Protein AF-A0A1P8JV61-F1 (afdb_monomer)

Solvent-accessible surface area (backbone atoms only — not comparable to full-atom values): 7524 Å² total; per-residue (Å²): 132,84,76,81,74,62,69,50,73,47,79,42,74,97,62,41,26,42,34,28,31,58,76,61,96,57,94,55,67,60,15,39,36,33,40,51,70,59,85,43,36,27,31,58,71,45,79,42,63,77,44,61,61,58,41,32,49,75,58,31,53,52,73,44,48,76,71,52,27,78,42,38,32,38,74,38,44,69,72,57,50,50,48,38,58,77,66,23,82,37,33,40,60,44,83,74,46,82,44,69,58,99,84,41,76,28,34,34,29,41,42,34,44,55,92,56,82,69,84,85,79,59,83,79,81,64,82,80,126

Structure (mmCIF, N/CA/C/O backbone):
data_AF-A0A1P8JV61-F1
#
_entry.id   AF-A0A1P8JV61-F1
#
loop_
_atom_site.group_PDB
_atom_site.id
_atom_site.type_symbol
_atom_site.label_atom_id
_atom_site.label_alt_id
_atom_site.label_comp_id
_atom_site.label_a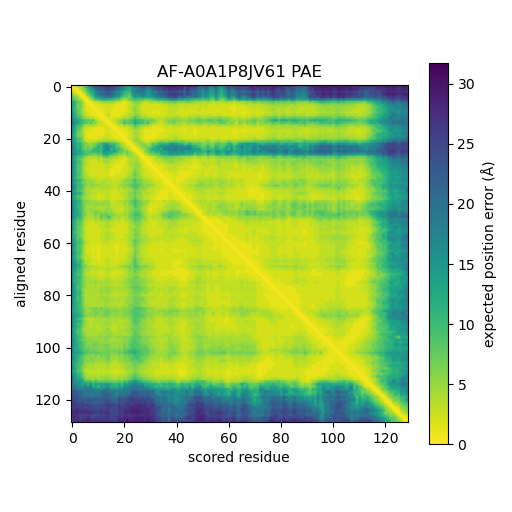sym_id
_atom_site.label_entity_id
_atom_site.label_seq_id
_atom_site.pdbx_PDB_ins_code
_atom_site.Cartn_x
_atom_site.Cartn_y
_atom_site.Cartn_z
_atom_site.occupancy
_atom_site.B_iso_or_equiv
_atom_site.auth_seq_id
_atom_site.auth_comp_id
_atom_site.auth_asym_id
_atom_site.auth_atom_id
_atom_site.pdbx_PDB_model_num
ATOM 1 N N . MET A 1 1 ? 11.967 11.407 21.414 1.00 37.44 1 MET A N 1
ATOM 2 C CA . MET A 1 1 ? 11.181 10.315 20.800 1.00 37.44 1 MET A CA 1
ATOM 3 C C . MET A 1 1 ? 9.850 10.900 20.358 1.00 37.44 1 MET A C 1
ATOM 5 O O . MET A 1 1 ? 9.115 11.383 21.211 1.00 37.44 1 MET A O 1
ATOM 9 N N . ALA A 1 2 ? 9.582 10.972 19.053 1.00 36.81 2 ALA A N 1
ATOM 10 C CA . ALA A 1 2 ? 8.277 11.411 18.559 1.00 36.81 2 ALA A CA 1
ATOM 11 C C . ALA A 1 2 ? 7.222 10.365 18.955 1.00 36.81 2 ALA A C 1
ATOM 13 O O . ALA A 1 2 ? 7.468 9.169 18.810 1.00 36.81 2 ALA A O 1
ATOM 14 N N . LYS A 1 3 ? 6.079 10.800 19.500 1.00 45.16 3 LYS A N 1
ATOM 15 C CA . LYS A 1 3 ? 4.924 9.918 19.715 1.00 45.16 3 LYS A CA 1
ATOM 16 C C . LYS A 1 3 ? 4.513 9.342 18.357 1.00 45.16 3 LYS A C 1
ATOM 18 O O . LYS A 1 3 ? 4.291 10.127 17.437 1.00 45.16 3 LYS A O 1
ATOM 23 N N . MET A 1 4 ? 4.416 8.013 18.250 1.00 48.09 4 MET A N 1
ATOM 24 C CA . MET A 1 4 ? 3.751 7.341 17.127 1.00 48.09 4 MET A CA 1
ATOM 25 C C . MET A 1 4 ? 2.420 8.049 16.867 1.00 48.09 4 MET A C 1
ATOM 27 O O . MET A 1 4 ? 1.617 8.223 17.784 1.00 48.09 4 MET A O 1
ATOM 31 N N . SER A 1 5 ? 2.233 8.550 15.649 1.00 57.00 5 SER A N 1
ATOM 32 C CA . SER A 1 5 ? 0.986 9.193 15.257 1.00 57.00 5 SER A CA 1
ATOM 33 C C . SER A 1 5 ? -0.106 8.130 15.197 1.00 57.00 5 SER A C 1
ATOM 35 O O . SER A 1 5 ? -0.003 7.220 14.379 1.00 57.00 5 SER A O 1
ATOM 37 N N . ASP A 1 6 ? -1.141 8.241 16.033 1.00 74.50 6 ASP A N 1
ATOM 38 C CA . ASP A 1 6 ? -2.309 7.358 15.951 1.00 74.50 6 ASP A CA 1
ATOM 39 C C . ASP A 1 6 ? -2.986 7.562 14.583 1.00 74.50 6 ASP A C 1
ATOM 41 O O . ASP A 1 6 ? -3.662 8.573 14.360 1.00 74.50 6 ASP A O 1
ATOM 45 N N . ILE A 1 7 ? -2.774 6.633 13.650 1.00 85.44 7 ILE A N 1
ATOM 46 C CA . ILE A 1 7 ? -3.529 6.573 12.399 1.00 85.44 7 ILE A CA 1
ATOM 47 C C . ILE A 1 7 ? -4.816 5.795 12.622 1.00 85.44 7 ILE A C 1
ATOM 49 O O . ILE A 1 7 ? -4.833 4.738 13.248 1.00 85.44 7 ILE A O 1
ATOM 53 N N . THR A 1 8 ? -5.901 6.306 12.049 1.00 88.75 8 THR A N 1
ATOM 54 C CA . THR A 1 8 ? -7.150 5.560 11.881 1.00 88.75 8 THR A CA 1
ATOM 55 C C . THR A 1 8 ? -7.548 5.563 10.413 1.00 88.75 8 THR A C 1
ATOM 57 O O . THR A 1 8 ? -7.090 6.403 9.635 1.00 88.75 8 THR A O 1
ATOM 60 N N . TYR A 1 9 ? -8.390 4.618 10.008 1.00 91.88 9 TYR A N 1
ATOM 61 C CA . TYR A 1 9 ? -8.872 4.541 8.635 1.00 91.88 9 TYR A CA 1
ATOM 62 C C . TYR A 1 9 ? -10.371 4.246 8.580 1.00 91.88 9 TYR A C 1
ATOM 64 O O . TYR A 1 9 ? -10.975 3.788 9.550 1.00 91.88 9 TYR A O 1
ATOM 72 N N . ARG A 1 10 ? -10.978 4.527 7.423 1.00 92.50 10 ARG A N 1
ATOM 73 C CA . ARG A 1 10 ? -12.363 4.169 7.104 1.00 92.50 10 ARG A CA 1
ATOM 74 C C . ARG A 1 10 ? -12.456 3.660 5.675 1.00 92.50 10 ARG A C 1
ATOM 76 O O . ARG A 1 10 ? -12.032 4.351 4.752 1.00 92.50 10 ARG A O 1
ATOM 83 N N . ILE A 1 11 ? -13.089 2.507 5.501 1.00 93.31 11 ILE A N 1
ATOM 84 C CA . ILE A 1 11 ? -13.384 1.936 4.187 1.00 93.31 11 ILE A CA 1
ATOM 85 C C . ILE A 1 11 ? -14.687 2.539 3.654 1.00 93.31 11 ILE A C 1
ATOM 87 O O . ILE A 1 11 ? -15.697 2.617 4.354 1.00 93.31 11 ILE A O 1
ATOM 91 N N . VAL A 1 12 ? -14.663 2.986 2.402 1.00 92.38 12 VAL A N 1
ATOM 92 C CA . VAL A 1 12 ? -15.826 3.473 1.659 1.00 92.38 12 VAL A CA 1
ATOM 93 C C . VAL A 1 12 ? -16.099 2.499 0.517 1.00 92.38 12 VAL A C 1
ATOM 95 O O . VAL A 1 12 ? -15.552 2.629 -0.577 1.00 92.38 12 VAL A O 1
ATOM 98 N N . HIS A 1 13 ? -16.976 1.526 0.776 1.00 85.62 13 HIS A N 1
ATOM 99 C CA . HIS A 1 13 ? -17.216 0.380 -0.112 1.00 85.62 13 HIS A CA 1
ATOM 100 C C . HIS A 1 13 ? -17.694 0.748 -1.520 1.00 85.62 13 HIS A C 1
ATOM 102 O O . HIS A 1 13 ? -17.311 0.100 -2.481 1.00 85.62 13 HIS A O 1
ATOM 108 N N . ARG A 1 14 ? -18.487 1.818 -1.690 1.00 81.25 14 ARG A N 1
ATOM 109 C CA . ARG A 1 14 ? -19.015 2.204 -3.017 1.00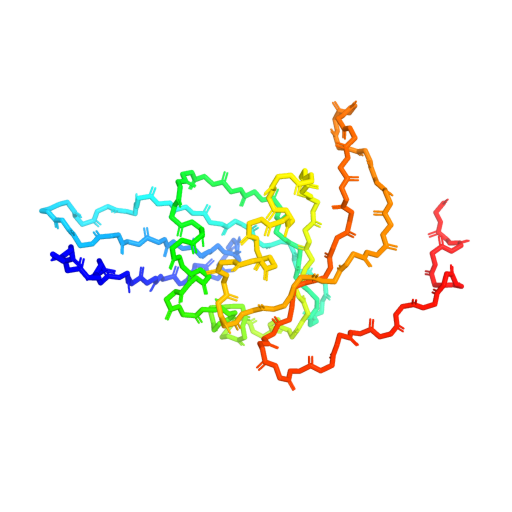 81.25 14 ARG A CA 1
ATOM 110 C C . ARG A 1 14 ? -17.915 2.494 -4.054 1.00 81.25 14 ARG A C 1
ATOM 112 O O . ARG A 1 14 ? -18.199 2.482 -5.246 1.00 81.25 14 ARG A O 1
ATOM 119 N N . ARG A 1 15 ? -16.700 2.821 -3.607 1.00 79.56 15 ARG A N 1
ATOM 120 C CA . ARG A 1 15 ? -15.548 3.133 -4.467 1.00 79.56 15 ARG A CA 1
ATOM 121 C C . ARG A 1 15 ? -14.309 2.315 -4.110 1.00 79.56 15 ARG A C 1
ATOM 123 O O . ARG A 1 15 ? -13.221 2.704 -4.519 1.00 79.56 15 ARG A O 1
ATOM 130 N N . ASP A 1 16 ? -14.465 1.287 -3.272 1.00 91.06 16 ASP A N 1
ATOM 131 C CA . ASP A 1 16 ? -13.349 0.510 -2.726 1.00 91.06 16 ASP A CA 1
ATOM 132 C C . ASP A 1 16 ? -12.180 1.412 -2.286 1.00 91.06 16 ASP A C 1
ATOM 134 O O . ASP A 1 16 ? -11.032 1.271 -2.699 1.00 91.06 16 ASP A O 1
ATOM 138 N N . THR A 1 17 ? -12.513 2.435 -1.493 1.00 94.00 17 THR A N 1
ATOM 139 C CA . THR A 1 17 ? -11.568 3.480 -1.086 1.00 94.00 17 THR A CA 1
ATOM 140 C C . THR A 1 17 ? -11.252 3.374 0.399 1.00 94.00 17 THR A C 1
ATOM 142 O O . THR A 1 17 ? -12.165 3.360 1.225 1.00 94.00 17 THR A O 1
ATOM 145 N N . VAL A 1 18 ? -9.970 3.397 0.756 1.00 93.06 18 VAL A N 1
ATOM 146 C CA . VAL A 1 18 ? -9.501 3.527 2.140 1.00 93.06 18 VAL A CA 1
ATOM 147 C C . VAL A 1 18 ? -9.183 4.994 2.409 1.00 93.06 18 VAL A C 1
ATOM 149 O O . VAL A 1 18 ? -8.277 5.564 1.808 1.00 93.06 18 VAL A O 1
ATOM 152 N N . LEU A 1 19 ? -9.934 5.625 3.308 1.00 92.50 19 LEU A N 1
ATOM 153 C CA . LEU A 1 19 ? -9.646 6.969 3.810 1.00 92.50 19 LEU A CA 1
ATOM 154 C C . LEU A 1 19 ? -8.756 6.870 5.046 1.00 92.50 19 LEU A C 1
ATOM 156 O O . LEU A 1 19 ? -9.084 6.121 5.963 1.00 92.50 19 LEU A O 1
ATOM 160 N N . VAL A 1 20 ? -7.682 7.652 5.095 1.00 91.69 20 VAL A N 1
ATOM 161 C CA . VAL A 1 20 ? -6.705 7.671 6.191 1.00 91.69 20 VAL A CA 1
ATOM 162 C C . VAL A 1 20 ? -6.826 8.978 6.961 1.00 91.69 20 VAL A C 1
ATOM 164 O O . VAL A 1 20 ? -6.897 10.053 6.364 1.00 91.69 20 VAL A O 1
ATOM 167 N N . PHE A 1 21 ? -6.843 8.885 8.286 1.00 89.19 21 PHE A N 1
ATOM 168 C CA . PHE A 1 21 ? -6.954 10.015 9.200 1.00 89.19 21 PHE A CA 1
ATOM 169 C C . PHE A 1 21 ? -5.758 10.007 10.150 1.00 89.19 21 PHE A C 1
ATOM 171 O O . PHE A 1 21 ? -5.585 9.071 10.935 1.00 89.19 21 PHE A O 1
ATOM 178 N N . GLU A 1 22 ? -4.949 11.062 10.097 1.00 85.06 22 GLU A N 1
ATOM 179 C CA . GLU A 1 22 ? -3.929 11.330 11.112 1.00 85.06 22 GLU A CA 1
ATOM 180 C C . GLU A 1 22 ? -4.534 12.150 12.257 1.00 85.06 22 GLU A C 1
ATOM 182 O O . GLU A 1 22 ? -5.372 13.027 12.037 1.00 85.06 22 GLU A O 1
ATOM 187 N N . ARG A 1 23 ? -4.118 11.871 13.497 1.00 72.50 23 ARG A N 1
ATOM 188 C CA . ARG A 1 23 ? -4.619 12.585 14.676 1.00 72.50 23 ARG A CA 1
ATOM 189 C C . ARG A 1 23 ? -4.248 14.076 14.616 1.00 72.50 23 ARG A C 1
ATOM 191 O O . ARG A 1 23 ? -3.085 14.441 14.756 1.00 72.50 23 ARG A O 1
ATOM 198 N N . GLY A 1 24 ? -5.256 14.932 14.470 1.00 66.25 24 GLY A N 1
ATOM 199 C CA . GLY A 1 24 ? -5.145 16.392 14.445 1.00 66.25 24 GLY A CA 1
ATOM 200 C C . GLY A 1 24 ? -6.483 17.063 14.793 1.00 66.25 24 GLY A C 1
ATOM 201 O O . GLY A 1 24 ? -7.479 16.364 14.988 1.00 66.25 24 GLY A O 1
ATOM 202 N N . PRO A 1 25 ? -6.537 18.405 14.907 1.00 50.12 25 PRO A N 1
ATOM 203 C CA . PRO A 1 25 ? -7.787 19.126 15.184 1.00 50.12 25 PRO A CA 1
ATOM 204 C C . PRO A 1 25 ? -8.819 18.966 14.054 1.00 50.12 25 PRO A C 1
ATOM 206 O O . PRO A 1 25 ? -10.025 19.063 14.292 1.00 50.12 25 PRO A O 1
ATOM 209 N N . ASP A 1 26 ? -8.352 18.674 12.840 1.00 60.75 26 ASP A N 1
ATOM 210 C CA . ASP A 1 26 ? -9.189 18.464 11.669 1.00 60.75 26 ASP A CA 1
ATOM 211 C C . ASP A 1 26 ? -9.661 17.011 11.560 1.00 60.75 26 ASP A C 1
ATOM 213 O O . ASP A 1 26 ? -8.875 16.075 11.462 1.00 60.75 26 ASP A O 1
ATOM 217 N N . LYS A 1 27 ? -10.982 16.817 11.485 1.00 67.56 27 LYS A N 1
ATOM 218 C CA . LYS A 1 27 ? -11.620 15.504 11.260 1.00 67.56 27 LYS A CA 1
ATOM 219 C C . LYS A 1 27 ? -11.625 15.074 9.782 1.00 67.56 27 LYS A C 1
ATOM 221 O O . LYS A 1 27 ? -12.478 14.286 9.370 1.00 67.56 27 LYS A O 1
ATOM 226 N N . ARG A 1 28 ? -10.754 15.652 8.952 1.00 82.94 28 ARG A N 1
ATOM 227 C CA . ARG A 1 28 ? -10.707 15.393 7.504 1.00 82.94 28 ARG A CA 1
ATOM 228 C C . ARG A 1 28 ? -9.705 14.276 7.204 1.00 82.94 28 ARG A C 1
ATOM 230 O O . ARG A 1 28 ? -8.707 14.172 7.912 1.00 82.94 28 ARG A O 1
ATOM 237 N N . PRO A 1 29 ? -9.949 13.447 6.175 1.00 86.38 29 PRO A N 1
ATOM 238 C CA . PRO A 1 29 ? -8.952 12.480 5.746 1.00 86.38 29 PRO A CA 1
ATOM 239 C C . PRO A 1 29 ? -7.710 13.227 5.250 1.00 86.38 29 PRO A C 1
ATOM 241 O O . PRO A 1 29 ? -7.820 14.179 4.477 1.00 86.38 29 PRO A O 1
ATOM 244 N N . THR A 1 30 ? -6.539 12.801 5.705 1.00 88.44 30 THR A N 1
ATOM 245 C CA . THR A 1 30 ? -5.243 13.336 5.268 1.00 88.44 30 THR A CA 1
ATOM 246 C C . THR A 1 30 ? -4.736 12.619 4.028 1.00 88.44 30 THR A C 1
ATOM 248 O O . THR A 1 30 ? -3.867 13.133 3.323 1.00 88.44 30 THR A O 1
ATOM 251 N N . SER A 1 31 ? -5.245 11.417 3.755 1.00 90.62 31 SER A N 1
ATOM 252 C CA . SER A 1 31 ? -4.897 10.631 2.574 1.00 90.62 31 SER A CA 1
ATOM 253 C C . SER A 1 31 ? -6.026 9.687 2.173 1.00 90.62 31 SER A C 1
ATOM 255 O O . SER A 1 31 ? -6.913 9.380 2.974 1.00 90.62 31 SER A O 1
ATOM 257 N N . SER A 1 32 ? -5.996 9.218 0.931 1.00 91.88 32 SER A N 1
ATOM 258 C CA . SER A 1 32 ? -6.916 8.197 0.438 1.00 91.88 32 SER A CA 1
ATOM 259 C C . SER A 1 32 ? -6.238 7.259 -0.544 1.00 91.88 32 SER A C 1
ATOM 261 O O . SER A 1 32 ? -5.363 7.677 -1.299 1.00 91.88 32 SER A O 1
ATOM 263 N N . LEU A 1 33 ? -6.683 6.007 -0.547 1.00 92.56 33 LEU A N 1
ATOM 264 C CA . LEU A 1 33 ? -6.246 4.973 -1.477 1.00 92.56 33 LEU A CA 1
ATOM 265 C C . LEU A 1 33 ? -7.458 4.396 -2.184 1.00 92.56 33 LEU A C 1
ATOM 267 O O . LEU A 1 33 ? -8.394 3.968 -1.509 1.00 92.56 33 LEU A O 1
ATOM 271 N N . GLN A 1 34 ? -7.444 4.377 -3.510 1.00 93.00 34 GLN A N 1
ATOM 272 C CA . GLN A 1 34 ? -8.455 3.674 -4.290 1.00 93.00 34 GLN A CA 1
ATOM 273 C C . GLN A 1 34 ? -7.926 2.302 -4.687 1.00 93.00 34 GLN A C 1
ATOM 275 O O . GLN A 1 34 ? -6.787 2.176 -5.139 1.00 93.00 34 GLN A O 1
ATOM 280 N N . VAL A 1 35 ? -8.764 1.283 -4.513 1.00 93.56 35 VAL A N 1
ATOM 281 C CA . VAL A 1 35 ? -8.433 -0.100 -4.834 1.00 93.56 35 VAL A CA 1
ATOM 282 C C . VAL A 1 35 ? -9.318 -0.562 -5.983 1.00 93.56 35 VAL A C 1
ATOM 284 O O . VAL A 1 35 ? -10.541 -0.572 -5.866 1.00 93.56 35 VAL A O 1
ATOM 287 N N . ALA A 1 36 ? -8.711 -0.963 -7.096 1.00 92.00 36 ALA A N 1
ATOM 288 C CA . ALA A 1 36 ? -9.408 -1.671 -8.159 1.00 92.00 36 ALA A CA 1
ATOM 289 C C . ALA A 1 36 ? -9.427 -3.167 -7.825 1.00 92.00 36 ALA A C 1
ATOM 291 O O . ALA A 1 36 ? -8.378 -3.783 -7.648 1.00 92.00 36 ALA A O 1
ATOM 292 N N . ARG A 1 37 ? -10.616 -3.759 -7.704 1.00 90.44 37 ARG A N 1
ATOM 293 C CA . ARG A 1 37 ? -10.777 -5.154 -7.278 1.00 90.44 37 ARG A CA 1
ATOM 294 C C . ARG A 1 37 ? -11.088 -6.099 -8.430 1.00 90.44 37 ARG A C 1
ATOM 296 O O . ARG A 1 37 ? -11.920 -5.794 -9.280 1.00 90.44 37 ARG A O 1
ATOM 303 N N . MET A 1 38 ? -10.503 -7.292 -8.376 1.00 86.94 38 MET A N 1
ATOM 304 C CA . MET A 1 38 ? -10.835 -8.432 -9.231 1.00 86.94 38 MET A CA 1
ATOM 305 C C . MET A 1 38 ? -10.882 -9.703 -8.376 1.00 86.94 38 MET A C 1
ATOM 307 O O . MET A 1 38 ? -9.857 -10.334 -8.123 1.00 86.94 38 MET A O 1
ATOM 311 N N . GLY A 1 39 ? -12.077 -10.058 -7.896 1.00 87.88 39 GLY A N 1
ATOM 312 C CA . GLY A 1 39 ? -12.244 -11.147 -6.931 1.00 87.88 39 GLY A CA 1
ATOM 313 C C . GLY A 1 39 ? -11.636 -10.801 -5.566 1.00 87.88 39 GLY A C 1
ATOM 314 O O . GLY A 1 39 ? -12.035 -9.813 -4.937 1.00 87.88 39 GLY A O 1
ATOM 315 N N . ASP A 1 40 ? -10.688 -11.629 -5.132 1.00 88.25 40 ASP A N 1
ATOM 316 C CA . ASP A 1 40 ? -9.871 -11.490 -3.919 1.00 88.25 40 ASP A CA 1
ATOM 317 C C . ASP A 1 40 ? -8.555 -10.722 -4.153 1.00 88.25 40 ASP A C 1
ATOM 319 O O . ASP A 1 40 ? -7.830 -10.427 -3.203 1.00 88.25 40 ASP A O 1
ATOM 323 N N . ASN A 1 41 ? -8.263 -10.339 -5.397 1.00 89.69 41 ASN A N 1
ATOM 324 C CA . ASN A 1 41 ? -7.134 -9.481 -5.738 1.00 89.69 41 ASN A CA 1
ATOM 325 C C . ASN A 1 41 ? -7.553 -8.004 -5.710 1.00 89.69 41 ASN A C 1
ATOM 327 O O . ASN A 1 41 ? -8.627 -7.635 -6.199 1.00 89.69 41 ASN A O 1
ATOM 331 N N . GLY A 1 42 ? -6.686 -7.140 -5.186 1.00 92.44 42 GLY A N 1
ATOM 332 C CA . GLY A 1 42 ? -6.864 -5.691 -5.186 1.00 92.44 42 GLY A CA 1
ATOM 333 C C . GLY A 1 42 ? -5.620 -4.987 -5.705 1.00 92.44 42 GLY A C 1
ATOM 334 O O . GLY A 1 42 ? -4.524 -5.217 -5.215 1.00 92.44 42 GLY A O 1
ATOM 335 N N . MET A 1 43 ? -5.777 -4.108 -6.684 1.00 93.31 43 MET A N 1
ATOM 336 C CA . MET A 1 43 ? -4.715 -3.243 -7.186 1.00 93.31 43 MET A CA 1
ATOM 337 C C . MET A 1 43 ? -4.857 -1.856 -6.561 1.00 93.31 43 MET A C 1
ATOM 339 O O . MET A 1 43 ? -5.933 -1.265 -6.623 1.00 93.31 43 MET A O 1
ATOM 343 N N . ILE A 1 44 ? -3.784 -1.320 -5.982 1.00 92.31 44 ILE A N 1
ATOM 344 C CA . ILE A 1 44 ? -3.715 0.090 -5.591 1.00 92.31 44 ILE A CA 1
ATOM 345 C C . ILE A 1 44 ? -3.687 0.914 -6.880 1.00 92.31 44 ILE A C 1
ATOM 347 O O . ILE A 1 44 ? -2.682 0.941 -7.585 1.00 92.31 44 ILE A O 1
ATOM 351 N N . ASP A 1 45 ? -4.817 1.543 -7.186 1.00 86.69 45 ASP A N 1
ATOM 352 C CA . ASP A 1 45 ? -5.054 2.278 -8.431 1.00 86.69 45 ASP A CA 1
ATOM 353 C C . ASP A 1 45 ? -4.666 3.751 -8.293 1.00 86.69 45 ASP A C 1
ATOM 355 O O . ASP A 1 45 ? -4.033 4.340 -9.164 1.00 86.69 45 ASP A O 1
ATOM 359 N N . SER A 1 46 ? -4.988 4.350 -7.145 1.00 85.12 46 SER A N 1
ATOM 360 C CA . SER A 1 46 ? -4.577 5.715 -6.846 1.00 85.12 46 SER A CA 1
ATOM 361 C C . SER A 1 46 ? -4.240 5.909 -5.377 1.00 85.12 46 SER A C 1
ATOM 363 O O . SER A 1 46 ? -4.825 5.297 -4.480 1.00 85.12 46 SER A O 1
ATOM 365 N N . LEU A 1 47 ? -3.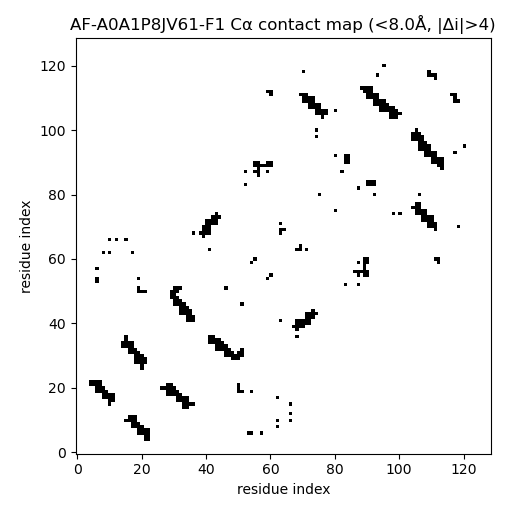280 6.800 -5.144 1.00 87.06 47 LEU A N 1
ATOM 366 C CA . LEU A 1 47 ? -2.814 7.209 -3.830 1.00 87.06 47 LEU A CA 1
ATOM 367 C C . LEU A 1 47 ? -2.819 8.732 -3.776 1.00 87.06 47 LEU A C 1
ATOM 369 O O . LEU A 1 47 ? -2.171 9.406 -4.574 1.00 87.06 47 LEU A O 1
ATOM 373 N N . MET A 1 48 ? -3.558 9.280 -2.820 1.00 85.19 48 MET A N 1
ATOM 374 C CA . MET A 1 48 ? -3.596 10.711 -2.553 1.00 85.19 48 MET A CA 1
ATOM 375 C C . MET A 1 48 ? -3.049 10.973 -1.156 1.00 85.19 48 MET A C 1
ATOM 377 O O . MET A 1 48 ? -3.611 10.485 -0.178 1.00 85.19 48 MET A O 1
ATOM 381 N N . GLY A 1 49 ? -1.998 11.787 -1.060 1.00 84.00 49 GLY A N 1
ATOM 382 C CA . GLY A 1 49 ? -1.370 12.167 0.209 1.00 84.00 49 GLY A CA 1
ATOM 383 C C . GLY A 1 49 ? -0.368 11.137 0.753 1.00 84.00 49 GLY A C 1
ATOM 384 O O . GLY A 1 49 ? -0.244 10.026 0.251 1.00 84.00 49 GLY A O 1
ATOM 385 N N . ALA A 1 50 ? 0.385 11.522 1.787 1.00 75.94 50 ALA A N 1
ATOM 386 C CA . ALA A 1 50 ? 1.515 10.741 2.311 1.00 75.94 50 ALA A CA 1
ATOM 387 C C . ALA A 1 50 ? 1.134 9.634 3.321 1.00 75.94 50 ALA A C 1
ATOM 389 O O . ALA A 1 50 ? 1.995 8.884 3.780 1.00 75.94 50 ALA A O 1
ATOM 390 N N . GLY A 1 51 ? -0.142 9.523 3.690 1.00 80.75 51 GLY A N 1
ATOM 391 C CA . GLY A 1 51 ? -0.628 8.652 4.761 1.00 80.75 51 GLY A CA 1
ATOM 392 C C . GLY A 1 51 ? -0.585 7.157 4.443 1.00 80.75 51 GLY A C 1
ATOM 393 O O . GLY A 1 51 ? -0.725 6.356 5.361 1.00 80.75 51 GLY A O 1
ATOM 394 N N . PHE A 1 52 ? -0.358 6.763 3.185 1.00 83.88 52 PHE A N 1
ATOM 395 C CA . PHE A 1 52 ? -0.229 5.354 2.797 1.00 83.88 52 PHE A CA 1
ATOM 396 C C . PHE A 1 52 ? 0.880 4.630 3.558 1.00 83.88 52 PHE A C 1
ATOM 398 O O . PHE A 1 52 ? 0.626 3.592 4.156 1.00 83.88 52 PHE A O 1
ATOM 405 N N . TYR A 1 53 ? 2.094 5.185 3.573 1.00 86.25 53 TYR A N 1
ATOM 406 C CA . TYR A 1 53 ? 3.238 4.522 4.202 1.00 86.25 53 TYR A CA 1
ATOM 407 C C . TYR A 1 53 ? 3.052 4.393 5.705 1.00 86.25 53 TYR A C 1
ATOM 409 O O . TYR A 1 53 ? 3.272 3.326 6.258 1.00 86.25 53 TYR A O 1
ATOM 417 N N . LYS A 1 54 ? 2.535 5.439 6.351 1.00 86.31 54 LYS A N 1
ATOM 418 C CA . LYS A 1 54 ? 2.196 5.371 7.772 1.00 86.31 54 LYS A CA 1
ATOM 419 C C . LYS A 1 54 ? 1.067 4.367 8.044 1.00 86.31 54 LYS A C 1
ATOM 421 O O . LYS A 1 54 ? 1.073 3.710 9.081 1.00 86.31 54 LYS A O 1
ATOM 426 N N . LEU A 1 55 ? 0.094 4.231 7.137 1.00 88.75 55 LEU A N 1
ATOM 427 C CA . LEU A 1 55 ? -0.955 3.216 7.243 1.00 88.75 55 LEU A CA 1
ATOM 428 C C . LEU A 1 55 ? -0.354 1.807 7.148 1.00 88.75 55 LEU A C 1
ATOM 430 O O . LEU A 1 55 ? -0.636 0.987 8.018 1.00 88.75 55 LEU A O 1
ATOM 434 N N . MET A 1 56 ? 0.515 1.548 6.167 1.00 89.19 56 MET A N 1
ATOM 435 C CA . MET A 1 56 ? 1.238 0.274 6.039 1.00 89.19 56 MET A CA 1
ATOM 436 C C . MET A 1 56 ? 2.086 -0.027 7.282 1.00 89.19 56 MET A C 1
ATOM 438 O O . MET A 1 56 ? 2.064 -1.145 7.787 1.00 89.19 56 MET A O 1
ATOM 442 N N . GLU A 1 57 ? 2.784 0.977 7.811 1.00 88.00 57 GLU A N 1
ATOM 443 C CA . GLU A 1 57 ? 3.609 0.870 9.018 1.00 88.00 57 GLU A CA 1
ATOM 444 C C . GLU A 1 57 ? 2.778 0.534 10.267 1.00 88.00 57 GLU A C 1
ATOM 446 O O . GLU A 1 57 ? 3.207 -0.257 11.103 1.00 88.00 57 GLU A O 1
ATOM 451 N N . THR A 1 58 ? 1.583 1.124 10.392 1.00 86.56 58 THR A N 1
ATOM 452 C CA . THR A 1 58 ? 0.778 1.066 11.626 1.00 86.56 58 THR A CA 1
ATOM 453 C C . THR A 1 58 ? -0.213 -0.096 11.643 1.00 86.56 58 THR A C 1
ATOM 455 O O . THR A 1 58 ? -0.418 -0.717 12.683 1.00 86.56 58 THR A O 1
ATOM 458 N N . VAL A 1 59 ? -0.878 -0.366 10.516 1.00 88.38 59 VAL A N 1
ATOM 459 C CA . VAL A 1 59 ? -1.966 -1.359 10.426 1.00 88.38 59 VAL A CA 1
ATOM 460 C C . VAL A 1 59 ? -1.786 -2.373 9.291 1.00 88.38 59 VAL A C 1
ATOM 462 O O . VAL A 1 59 ? -2.626 -3.261 9.141 1.00 88.38 59 VAL A O 1
ATOM 465 N N . GLY A 1 60 ? -0.710 -2.273 8.504 1.00 90.62 60 GLY A N 1
ATOM 466 C CA . GLY A 1 60 ? -0.409 -3.203 7.415 1.00 90.62 60 GLY A CA 1
ATOM 467 C C . GLY A 1 60 ? -1.529 -3.295 6.378 1.00 90.62 60 GLY A C 1
ATOM 468 O O . GLY A 1 60 ? -2.118 -2.287 5.980 1.00 90.62 60 GLY A O 1
ATOM 469 N N . LEU A 1 61 ? -1.850 -4.524 5.964 1.00 91.81 61 LEU A N 1
ATOM 470 C CA . LEU A 1 61 ? -2.895 -4.809 4.972 1.00 91.81 61 LEU A CA 1
ATOM 471 C C . LEU A 1 61 ? -4.307 -4.950 5.551 1.00 91.81 61 LEU A C 1
ATOM 473 O O . LEU A 1 61 ? -5.245 -5.243 4.811 1.00 91.81 61 LEU A O 1
ATOM 477 N N . LYS A 1 62 ? -4.505 -4.694 6.849 1.00 91.75 62 LYS A N 1
ATOM 478 C CA . LYS A 1 62 ? -5.804 -4.883 7.511 1.00 91.75 62 LYS A CA 1
ATOM 479 C C . LYS A 1 62 ? -6.996 -4.244 6.766 1.00 91.75 62 LYS A C 1
ATOM 481 O O . LYS A 1 62 ? -7.999 -4.939 6.607 1.00 91.75 62 LYS A O 1
ATOM 486 N N . PRO A 1 63 ? -6.922 -3.000 6.245 1.00 92.06 63 PRO A N 1
ATOM 487 C CA . PRO A 1 63 ? -8.044 -2.420 5.502 1.00 92.06 63 PRO A CA 1
ATOM 488 C C . PRO A 1 63 ? -8.395 -3.193 4.223 1.00 92.06 63 PRO A C 1
ATOM 490 O O . PRO A 1 63 ? -9.561 -3.257 3.851 1.00 92.06 63 PRO A O 1
ATOM 493 N N . PHE A 1 64 ? -7.405 -3.793 3.558 1.00 92.50 64 PHE A N 1
ATOM 494 C CA . PHE A 1 64 ? -7.606 -4.597 2.351 1.00 92.50 64 PHE A CA 1
ATOM 495 C C . PHE A 1 64 ? -8.281 -5.924 2.708 1.00 92.50 64 PHE A C 1
ATOM 497 O O . PHE A 1 64 ? -9.271 -6.302 2.085 1.00 92.50 64 PHE A O 1
ATOM 504 N N . HIS A 1 65 ? -7.838 -6.570 3.787 1.00 91.38 65 HIS A N 1
ATOM 505 C CA . HIS A 1 65 ? -8.445 -7.812 4.270 1.00 91.38 65 HIS A CA 1
ATOM 506 C C . HIS A 1 65 ? -9.904 -7.593 4.709 1.00 91.38 65 HIS A C 1
ATOM 508 O O . HIS A 1 65 ? -10.774 -8.400 4.393 1.00 91.38 65 HIS A O 1
ATOM 514 N N . GLU A 1 66 ? -10.212 -6.462 5.354 1.00 92.38 66 GLU A N 1
ATOM 515 C CA . GLU A 1 66 ? -11.589 -6.062 5.699 1.00 92.38 66 GLU A CA 1
ATOM 516 C C . GLU A 1 66 ? -12.463 -5.770 4.466 1.00 92.38 66 GLU A C 1
ATOM 518 O O . GLU A 1 66 ? -13.689 -5.853 4.538 1.00 92.38 66 GLU A O 1
ATOM 523 N N . MET A 1 67 ?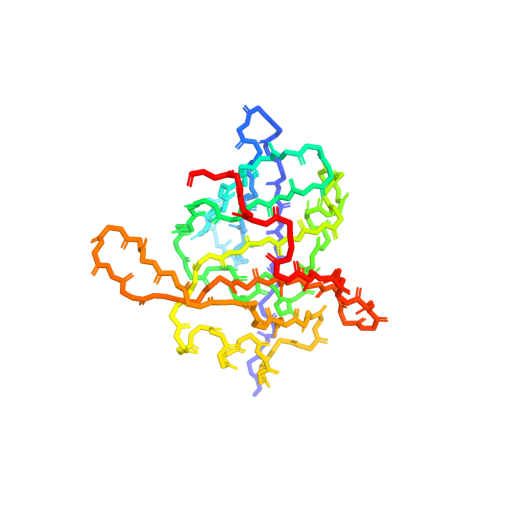 -11.852 -5.465 3.318 1.00 90.69 67 MET A N 1
ATOM 524 C CA . MET A 1 67 ? -12.539 -5.374 2.026 1.00 90.69 67 MET A CA 1
ATOM 525 C C . MET A 1 67 ? -12.716 -6.743 1.351 1.00 90.69 67 MET A C 1
ATOM 527 O O . MET A 1 67 ? -13.410 -6.827 0.337 1.00 90.69 67 MET A O 1
ATOM 531 N N . GLY A 1 68 ? -12.133 -7.815 1.892 1.00 90.25 68 GLY A N 1
ATOM 532 C CA . GLY A 1 68 ? -12.094 -9.136 1.264 1.00 90.25 68 GLY A CA 1
ATOM 533 C C . GLY A 1 68 ? -11.045 -9.248 0.156 1.00 90.25 68 GLY A C 1
ATOM 534 O O . GLY A 1 68 ? -11.236 -10.018 -0.780 1.00 90.25 68 GLY A O 1
ATOM 535 N N . VAL A 1 69 ? -9.984 -8.441 0.225 1.00 90.69 69 VAL A N 1
ATOM 536 C CA . VAL A 1 69 ? -8.805 -8.541 -0.641 1.00 90.69 69 VAL A CA 1
ATOM 537 C C . VAL A 1 69 ? -7.723 -9.308 0.112 1.00 90.69 69 VAL A C 1
ATOM 539 O O . VAL A 1 69 ? -7.318 -8.876 1.188 1.00 90.69 69 VAL A O 1
ATOM 542 N N . SER A 1 70 ? -7.259 -10.416 -0.457 1.00 85.25 70 SER A N 1
ATOM 543 C CA . SER A 1 70 ? -6.188 -11.260 0.089 1.00 85.25 70 SER A CA 1
ATOM 544 C C . SER A 1 70 ? -4.830 -10.960 -0.541 1.00 85.25 70 SER A C 1
ATOM 546 O O . SER A 1 70 ? -3.808 -11.116 0.114 1.00 85.25 70 SER A O 1
ATOM 548 N N . HIS A 1 71 ? -4.817 -10.481 -1.786 1.00 87.25 71 HIS A N 1
ATOM 549 C CA . HIS A 1 71 ? -3.590 -10.140 -2.501 1.00 87.25 71 HIS A CA 1
ATOM 550 C C . HIS A 1 71 ? -3.637 -8.691 -2.967 1.00 87.25 71 HIS A C 1
ATOM 552 O O . HIS A 1 71 ? -4.552 -8.295 -3.697 1.00 87.25 71 HIS A O 1
ATOM 558 N N . VAL A 1 72 ? -2.651 -7.894 -2.554 1.00 93.19 72 VAL A N 1
ATOM 559 C CA . VAL A 1 72 ? -2.569 -6.475 -2.907 1.00 93.19 72 VAL A CA 1
ATOM 560 C C . VAL A 1 72 ? -1.462 -6.266 -3.929 1.00 93.19 72 VAL A C 1
ATOM 562 O O . VAL A 1 72 ? -0.317 -6.617 -3.684 1.00 93.19 72 VAL A O 1
ATOM 565 N N . TYR A 1 73 ? -1.777 -5.650 -5.061 1.00 94.25 73 TYR A N 1
ATOM 566 C CA . TYR A 1 73 ? -0.816 -5.332 -6.115 1.00 94.25 73 TYR A CA 1
ATOM 567 C C . TYR A 1 73 ? -0.664 -3.831 -6.275 1.00 94.25 73 TYR A C 1
ATOM 569 O O . TYR A 1 73 ? -1.594 -3.065 -6.019 1.00 94.25 73 TYR A O 1
ATOM 577 N N . ALA A 1 74 ? 0.499 -3.404 -6.743 1.00 94.06 74 ALA A N 1
ATOM 578 C CA . ALA A 1 74 ? 0.741 -2.013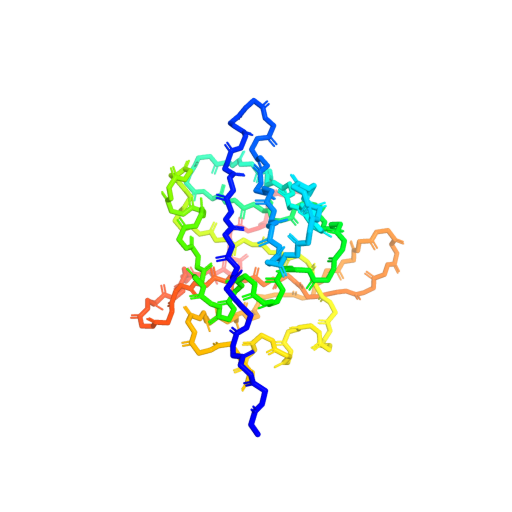 -7.084 1.00 94.06 74 ALA A CA 1
ATOM 579 C C . ALA A 1 74 ? 1.810 -1.893 -8.172 1.00 94.06 74 ALA A C 1
ATOM 581 O O . ALA A 1 74 ? 2.721 -2.718 -8.264 1.00 94.06 74 ALA A O 1
ATOM 582 N N . ALA A 1 75 ? 1.719 -0.822 -8.959 1.00 93.19 75 ALA A N 1
ATOM 583 C CA . ALA A 1 75 ? 2.848 -0.311 -9.720 1.00 93.19 75 ALA A CA 1
ATOM 584 C C . ALA A 1 75 ? 3.561 0.752 -8.874 1.00 93.19 75 ALA A C 1
ATOM 586 O O . ALA A 1 75 ? 2.922 1.682 -8.381 1.00 93.19 75 ALA A O 1
ATOM 587 N N . MET A 1 76 ? 4.869 0.617 -8.670 1.00 91.88 76 MET A N 1
ATOM 588 C CA . MET A 1 76 ? 5.639 1.585 -7.886 1.00 91.88 76 MET A CA 1
ATOM 589 C C . MET A 1 76 ? 7.076 1.729 -8.372 1.00 91.88 76 MET A C 1
ATOM 591 O O . MET A 1 76 ? 7.642 0.818 -8.970 1.00 91.88 76 MET A O 1
ATOM 595 N N . THR A 1 77 ? 7.684 2.879 -8.100 1.00 92.25 77 THR A N 1
ATOM 596 C CA . THR A 1 77 ? 9.106 3.121 -8.375 1.00 92.25 77 THR A CA 1
ATOM 597 C C . THR A 1 77 ? 10.004 2.306 -7.439 1.00 92.25 77 THR A C 1
ATOM 599 O O . THR A 1 77 ? 9.557 1.853 -6.382 1.00 92.25 77 THR A O 1
ATOM 602 N N . ASP A 1 78 ? 11.286 2.165 -7.793 1.00 90.81 78 ASP A N 1
ATOM 603 C CA . ASP A 1 78 ? 12.287 1.479 -6.957 1.00 90.81 78 ASP A CA 1
ATOM 604 C C . ASP A 1 78 ? 12.344 2.056 -5.536 1.00 90.81 78 ASP A C 1
ATOM 606 O O . ASP A 1 78 ? 12.292 1.317 -4.561 1.00 90.81 78 ASP A O 1
ATOM 610 N N . ILE A 1 79 ? 12.309 3.386 -5.405 1.00 90.25 79 ILE A N 1
ATOM 611 C CA . ILE A 1 79 ? 12.360 4.076 -4.104 1.00 90.25 79 ILE A CA 1
ATOM 612 C C . ILE A 1 79 ? 11.208 3.639 -3.187 1.00 90.25 79 ILE A C 1
ATOM 614 O O . ILE A 1 79 ? 11.384 3.466 -1.980 1.00 90.25 79 ILE A O 1
ATOM 618 N N . HIS A 1 80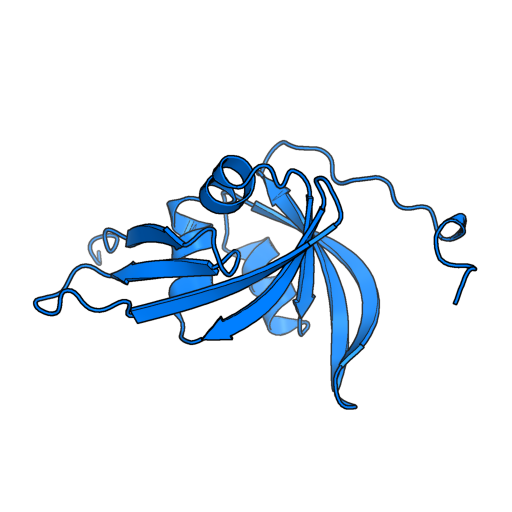 ? 10.006 3.480 -3.741 1.00 89.62 80 HIS A N 1
ATOM 619 C CA . HIS A 1 80 ? 8.845 3.055 -2.966 1.00 89.62 80 HIS A CA 1
ATOM 620 C C . HIS A 1 80 ? 8.902 1.570 -2.615 1.00 89.62 80 HIS A C 1
ATOM 622 O O . HIS A 1 80 ? 8.517 1.208 -1.502 1.00 89.62 80 HIS A O 1
ATOM 628 N N . LEU A 1 81 ? 9.418 0.739 -3.521 1.00 91.25 81 LEU A N 1
ATOM 629 C CA . LEU A 1 81 ? 9.660 -0.676 -3.264 1.00 91.25 81 LEU A CA 1
ATOM 630 C C . LEU A 1 81 ? 10.679 -0.871 -2.134 1.00 91.25 81 LEU A C 1
ATOM 632 O O . LEU A 1 81 ? 10.405 -1.613 -1.190 1.00 91.25 81 LEU A O 1
ATOM 636 N N . ASP A 1 82 ? 11.805 -0.162 -2.185 1.00 90.06 82 ASP A N 1
ATOM 637 C CA . ASP A 1 82 ? 12.850 -0.219 -1.161 1.00 90.06 82 ASP A CA 1
ATOM 638 C C . ASP A 1 82 ? 12.319 0.261 0.190 1.00 90.06 82 ASP A C 1
ATOM 640 O O . ASP A 1 82 ? 12.485 -0.411 1.207 1.00 90.06 82 ASP A O 1
ATOM 644 N N . MET A 1 83 ? 11.562 1.362 0.211 1.00 89.12 83 MET A N 1
ATOM 645 C CA . MET A 1 83 ? 10.941 1.843 1.443 1.00 89.12 83 MET A CA 1
ATOM 646 C C . MET A 1 83 ? 9.954 0.830 2.042 1.00 89.12 83 MET A C 1
ATOM 648 O O . MET A 1 83 ? 9.943 0.659 3.262 1.00 89.12 83 MET A O 1
ATOM 652 N N . LEU A 1 84 ? 9.133 0.159 1.223 1.00 88.94 84 LEU A N 1
ATOM 653 C CA . LEU A 1 84 ? 8.240 -0.891 1.723 1.00 88.94 84 LEU A CA 1
ATOM 654 C C . LEU A 1 84 ? 9.032 -2.069 2.303 1.00 88.94 84 LEU A C 1
ATOM 656 O O . LEU A 1 84 ? 8.676 -2.566 3.366 1.00 88.94 84 LEU A O 1
ATOM 660 N N . ARG A 1 85 ? 10.116 -2.492 1.645 1.00 88.25 85 ARG A N 1
ATOM 661 C CA . ARG A 1 85 ? 10.943 -3.628 2.084 1.00 88.25 85 ARG A CA 1
ATOM 662 C C . ARG A 1 85 ? 11.745 -3.351 3.348 1.00 88.25 85 ARG A C 1
ATOM 664 O O . ARG A 1 85 ? 11.880 -4.234 4.186 1.00 88.25 85 ARG A O 1
ATOM 671 N N . GLU A 1 86 ? 12.299 -2.152 3.472 1.00 87.62 86 GLU A N 1
ATOM 672 C CA . GLU A 1 86 ? 13.235 -1.824 4.548 1.00 87.62 86 GLU A CA 1
ATOM 673 C C . GLU A 1 86 ? 12.547 -1.286 5.802 1.00 87.62 86 GLU A C 1
ATOM 675 O O . GLU A 1 86 ? 13.092 -1.405 6.900 1.00 87.62 86 GLU A O 1
ATOM 680 N N . ARG A 1 87 ? 11.381 -0.643 5.651 1.00 86.31 87 ARG A N 1
ATOM 681 C CA . ARG A 1 87 ? 10.799 0.180 6.723 1.00 86.31 87 ARG A CA 1
ATOM 682 C C . ARG A 1 87 ? 9.412 -0.234 7.181 1.00 86.31 87 ARG A C 1
ATOM 684 O O . ARG A 1 87 ? 8.955 0.308 8.181 1.00 86.31 87 ARG A O 1
ATOM 691 N N . MET A 1 88 ? 8.745 -1.161 6.497 1.00 88.25 88 MET A N 1
ATOM 692 C CA . MET A 1 88 ? 7.375 -1.544 6.844 1.00 88.25 88 MET A CA 1
ATOM 693 C C . MET A 1 88 ? 7.353 -2.937 7.477 1.00 88.25 88 MET A C 1
ATOM 695 O O . MET A 1 88 ? 7.305 -3.932 6.763 1.00 88.25 88 MET A O 1
ATOM 699 N N . PRO A 1 89 ? 7.360 -3.051 8.816 1.00 85.38 89 PRO A N 1
ATOM 700 C CA . PRO A 1 89 ? 7.489 -4.349 9.481 1.00 85.38 89 PRO A CA 1
ATOM 701 C C . PRO A 1 89 ? 6.263 -5.254 9.306 1.00 85.38 89 PRO A C 1
ATOM 703 O O . PRO A 1 89 ? 6.363 -6.462 9.510 1.00 85.38 89 PRO A O 1
ATOM 706 N N . LEU A 1 90 ? 5.104 -4.689 8.955 1.00 87.56 90 LEU A N 1
ATOM 707 C CA . LEU A 1 90 ? 3.830 -5.410 8.864 1.00 8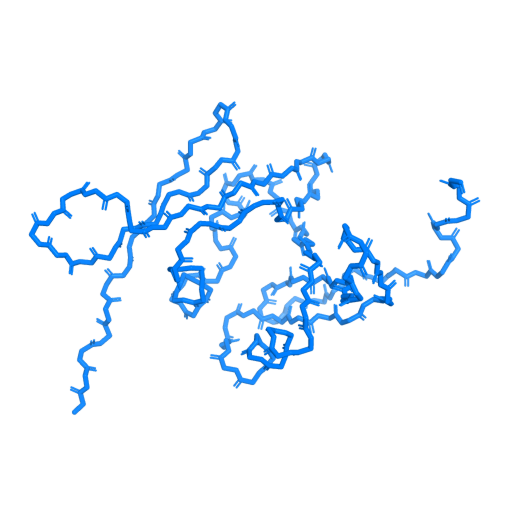7.56 90 LEU A CA 1
ATOM 708 C C . LEU A 1 90 ? 3.509 -5.939 7.464 1.00 87.56 90 LEU A C 1
ATOM 710 O O . LEU A 1 90 ? 2.521 -6.659 7.312 1.00 87.56 90 LEU A O 1
ATOM 714 N N . VAL A 1 91 ? 4.300 -5.582 6.453 1.00 89.94 91 VAL A N 1
ATOM 715 C CA . VAL A 1 91 ? 4.068 -6.011 5.072 1.00 89.94 91 VAL A CA 1
ATOM 716 C C . VAL A 1 91 ? 5.358 -6.467 4.405 1.00 89.94 91 VAL A C 1
ATOM 718 O O . VAL A 1 91 ? 6.452 -6.036 4.756 1.00 89.94 91 VAL A O 1
ATOM 721 N N . LYS A 1 92 ? 5.222 -7.307 3.385 1.00 90.25 92 LYS A N 1
ATOM 722 C CA . LYS A 1 92 ? 6.303 -7.727 2.499 1.00 90.25 92 LYS A CA 1
ATOM 723 C C . LYS A 1 92 ? 5.971 -7.293 1.079 1.00 90.25 92 LYS A C 1
ATOM 725 O O . LYS A 1 92 ? 4.876 -7.561 0.604 1.00 90.25 92 LYS A O 1
ATOM 730 N N . ALA A 1 93 ? 6.922 -6.657 0.397 1.00 91.06 93 ALA A N 1
ATOM 731 C CA . ALA A 1 93 ? 6.790 -6.292 -1.012 1.00 91.06 93 ALA A CA 1
ATOM 732 C C . ALA A 1 93 ? 7.659 -7.200 -1.900 1.00 91.06 93 ALA A C 1
ATOM 734 O O . ALA A 1 93 ? 8.896 -7.118 -1.911 1.00 91.06 93 ALA A O 1
ATOM 735 N N . THR A 1 94 ? 7.000 -8.069 -2.659 1.00 91.06 94 THR A N 1
ATOM 736 C CA . THR A 1 94 ? 7.612 -8.992 -3.615 1.00 91.06 94 THR A CA 1
ATOM 737 C C . THR A 1 94 ? 7.599 -8.356 -4.998 1.00 91.06 94 THR A C 1
ATOM 739 O O . THR A 1 94 ? 6.560 -7.950 -5.509 1.00 91.06 94 THR A O 1
ATOM 742 N N . TRP A 1 95 ? 8.777 -8.252 -5.608 1.00 93.00 95 TRP A N 1
ATOM 743 C CA . TRP A 1 95 ? 8.891 -7.785 -6.985 1.00 93.00 95 TRP A CA 1
ATOM 744 C C . TRP A 1 95 ? 8.448 -8.902 -7.924 1.00 93.00 95 TRP A C 1
ATOM 746 O O . TRP A 1 95 ? 8.863 -10.043 -7.727 1.00 93.00 95 TRP A O 1
ATOM 756 N N . LEU A 1 96 ? 7.628 -8.571 -8.922 1.00 90.25 96 LEU A N 1
ATOM 757 C CA . LEU A 1 96 ? 7.138 -9.535 -9.905 1.00 90.25 96 LEU A CA 1
ATOM 758 C C . LEU A 1 96 ? 7.764 -9.299 -11.280 1.00 90.25 96 LEU A C 1
ATOM 760 O O . LEU A 1 96 ? 8.307 -10.226 -11.871 1.00 90.25 96 LEU A O 1
ATOM 764 N N . ARG A 1 97 ? 7.670 -8.071 -11.806 1.00 91.62 97 ARG A N 1
ATOM 765 C CA . ARG A 1 97 ? 8.173 -7.721 -13.145 1.00 91.62 97 ARG A CA 1
ATOM 766 C C . ARG A 1 97 ? 8.309 -6.207 -13.332 1.00 91.62 97 ARG A C 1
ATOM 768 O O . ARG A 1 97 ? 7.635 -5.454 -12.625 1.00 91.62 97 ARG A O 1
ATOM 775 N N . PRO A 1 98 ? 9.097 -5.735 -14.314 1.00 94.12 98 PRO A N 1
ATOM 776 C CA . PRO A 1 98 ? 9.023 -4.345 -14.744 1.00 94.12 98 PRO A CA 1
ATOM 777 C C . PRO A 1 98 ? 7.677 -4.056 -15.429 1.00 94.12 98 PRO A C 1
ATOM 779 O O . PRO A 1 98 ? 7.055 -4.934 -16.028 1.00 94.12 98 PRO A O 1
ATOM 782 N N . THR A 1 99 ? 7.234 -2.807 -15.355 1.00 93.56 99 THR A N 1
ATOM 783 C CA . THR A 1 99 ? 6.043 -2.290 -16.033 1.00 93.56 99 THR A CA 1
ATOM 784 C C . THR A 1 99 ? 6.247 -0.825 -16.428 1.00 93.56 99 THR A C 1
ATOM 786 O O . THR A 1 99 ? 7.243 -0.202 -16.057 1.00 93.56 99 THR A O 1
ATOM 789 N N . VAL A 1 100 ? 5.311 -0.269 -17.193 1.00 90.38 100 VAL A N 1
ATOM 790 C CA . VAL A 1 100 ? 5.283 1.149 -17.560 1.00 90.38 100 VAL A CA 1
ATOM 791 C C . VAL A 1 100 ? 3.876 1.683 -17.320 1.00 90.38 100 VAL A C 1
ATOM 793 O O . VAL A 1 100 ? 2.913 1.131 -17.845 1.00 90.38 100 VAL A O 1
ATOM 796 N N . VAL A 1 101 ? 3.761 2.762 -16.548 1.00 86.50 101 VAL A N 1
ATOM 797 C CA . VAL A 1 101 ? 2.494 3.469 -16.301 1.00 86.50 101 VAL A CA 1
ATOM 798 C C . VAL A 1 101 ? 2.651 4.889 -16.820 1.00 86.50 101 VAL A C 1
ATOM 800 O O . VAL A 1 101 ? 3.566 5.590 -16.402 1.00 86.50 101 VAL A O 1
ATOM 803 N N . ASP A 1 102 ? 1.817 5.291 -17.779 1.00 87.25 102 ASP A N 1
ATOM 804 C CA . ASP A 1 102 ? 1.873 6.615 -18.422 1.00 87.25 102 ASP A CA 1
ATOM 805 C C . ASP A 1 102 ? 3.273 7.005 -18.943 1.00 87.25 102 ASP A C 1
ATOM 807 O O . ASP A 1 102 ? 3.708 8.151 -18.859 1.00 87.25 102 ASP A O 1
ATOM 811 N N . GLY A 1 103 ? 4.012 6.026 -19.477 1.00 89.81 103 GLY A N 1
ATOM 812 C CA . GLY A 1 103 ? 5.378 6.214 -19.981 1.00 89.81 103 GLY A CA 1
ATOM 813 C C . GLY A 1 103 ? 6.472 6.205 -18.904 1.00 89.81 103 GLY A C 1
ATOM 814 O O . GLY A 1 103 ? 7.648 6.322 -19.242 1.00 89.81 103 GLY A O 1
ATOM 815 N N . ILE A 1 104 ? 6.116 6.029 -17.629 1.00 88.19 104 ILE A N 1
ATOM 816 C CA . ILE A 1 104 ? 7.048 5.983 -16.499 1.00 88.19 104 ILE A CA 1
ATOM 817 C C . ILE A 1 104 ? 7.396 4.521 -16.178 1.00 88.19 104 ILE A C 1
ATOM 819 O O . ILE A 1 104 ? 6.491 3.748 -15.850 1.00 88.19 104 ILE A O 1
ATOM 823 N N . PRO A 1 105 ? 8.681 4.122 -16.233 1.00 90.88 105 PRO A N 1
ATOM 824 C CA . PRO A 1 105 ? 9.118 2.805 -15.782 1.00 90.88 105 PRO A CA 1
ATOM 825 C C . PRO A 1 105 ? 8.837 2.606 -14.291 1.00 90.8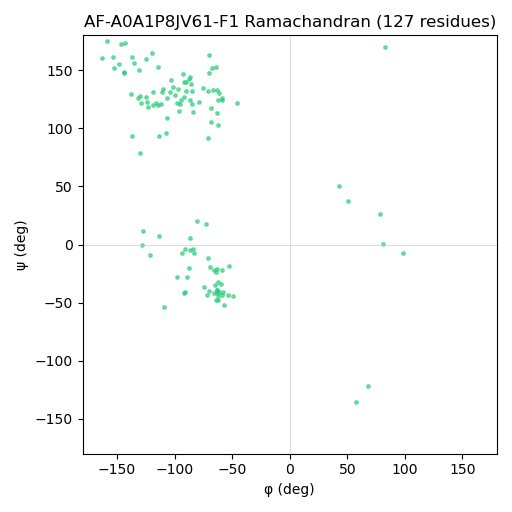8 105 PRO A C 1
ATOM 827 O O . PRO A 1 105 ? 9.180 3.448 -13.459 1.00 90.88 105 PRO A O 1
ATOM 830 N N . MET A 1 106 ? 8.217 1.481 -13.956 1.00 94.81 106 MET A N 1
ATOM 831 C CA . MET A 1 106 ? 7.864 1.096 -12.593 1.00 94.81 106 MET A CA 1
ATOM 832 C C . MET A 1 106 ? 8.037 -0.412 -12.405 1.00 94.81 106 MET A C 1
ATOM 834 O O . MET A 1 106 ? 8.257 -1.163 -13.354 1.00 94.81 106 MET A O 1
ATOM 838 N N . ASN A 1 107 ? 7.884 -0.869 -11.171 1.00 93.75 107 ASN A N 1
ATOM 839 C CA . ASN A 1 107 ? 7.820 -2.276 -10.823 1.00 93.75 107 ASN A CA 1
ATOM 840 C C . ASN A 1 107 ? 6.387 -2.667 -10.519 1.00 93.75 107 ASN A C 1
ATOM 842 O O . ASN A 1 107 ? 5.713 -2.014 -9.721 1.00 93.75 107 ASN A O 1
ATOM 846 N N . TRP A 1 108 ? 5.954 -3.766 -11.119 1.00 94.31 108 TRP A N 1
ATOM 847 C CA . TRP A 1 108 ? 4.775 -4.481 -10.676 1.00 94.31 108 TRP A CA 1
ATOM 848 C C . TRP A 1 108 ? 5.146 -5.326 -9.462 1.00 94.31 108 TRP A C 1
ATOM 850 O O . TRP A 1 108 ? 6.068 -6.147 -9.529 1.00 94.31 108 TRP A O 1
ATOM 860 N N . VAL A 1 109 ? 4.450 -5.106 -8.352 1.00 94.31 109 VAL A N 1
ATOM 861 C CA . VAL A 1 109 ? 4.751 -5.758 -7.078 1.00 94.31 109 VAL A CA 1
ATOM 862 C C . VAL A 1 109 ? 3.498 -6.354 -6.462 1.00 94.31 109 VAL A C 1
ATOM 864 O O . VAL A 1 109 ? 2.397 -5.831 -6.637 1.00 94.31 109 VAL A O 1
ATOM 867 N N . GLU A 1 110 ? 3.692 -7.424 -5.704 1.00 94.06 110 GLU A N 1
ATOM 868 C CA . GLU A 1 110 ? 2.714 -7.941 -4.754 1.00 94.06 110 GLU A CA 1
ATOM 869 C C . GLU A 1 110 ? 3.114 -7.499 -3.345 1.00 94.06 110 GLU A C 1
ATOM 871 O O . GLU A 1 110 ? 4.282 -7.582 -2.960 1.00 94.06 110 GLU A O 1
ATOM 876 N N . ILE A 1 111 ? 2.141 -7.032 -2.575 1.00 92.69 111 ILE A N 1
ATOM 877 C CA . ILE A 1 111 ? 2.264 -6.672 -1.172 1.00 92.69 111 ILE A CA 1
ATOM 878 C C . ILE A 1 111 ? 1.447 -7.689 -0.370 1.00 92.69 111 ILE A C 1
ATOM 880 O O . ILE A 1 111 ? 0.236 -7.795 -0.565 1.00 92.69 111 ILE A O 1
ATOM 884 N N . THR A 1 112 ? 2.096 -8.409 0.542 1.00 90.38 112 THR A N 1
ATOM 885 C CA . THR A 1 112 ? 1.455 -9.363 1.468 1.00 90.38 112 THR A CA 1
ATOM 886 C C . THR A 1 112 ? 1.685 -8.967 2.921 1.00 90.38 112 THR A C 1
ATOM 888 O O . THR A 1 112 ? 2.534 -8.116 3.205 1.00 90.38 112 THR A O 1
ATOM 891 N N . ALA A 1 113 ? 0.931 -9.540 3.865 1.00 86.12 113 ALA A N 1
ATOM 892 C CA . ALA A 1 113 ? 1.226 -9.325 5.276 1.00 86.12 113 ALA A CA 1
ATOM 893 C C . ALA A 1 113 ? 2.533 -10.040 5.655 1.00 86.12 113 ALA A C 1
ATOM 895 O O . ALA A 1 113 ? 2.882 -11.093 5.114 1.00 86.12 113 ALA A O 1
ATOM 896 N N . SER A 1 114 ? 3.285 -9.475 6.598 1.00 79.75 114 SER A N 1
ATOM 897 C CA . SER A 1 114 ? 4.507 -10.117 7.090 1.00 79.75 114 SER A CA 1
ATOM 898 C C . SER A 1 114 ? 4.203 -11.495 7.685 1.00 79.75 114 SER A C 1
ATOM 900 O O . SER A 1 114 ? 3.399 -11.614 8.606 1.00 79.75 114 SER A O 1
ATOM 902 N N . GLY A 1 115 ? 4.881 -12.529 7.179 1.00 69.19 115 GLY A N 1
ATOM 903 C CA . GLY A 1 115 ? 4.672 -13.926 7.579 1.00 69.19 115 GLY A CA 1
ATOM 904 C C . GLY A 1 115 ? 3.773 -14.730 6.637 1.00 69.19 115 GLY A C 1
ATOM 905 O O . GLY A 1 115 ? 3.700 -15.946 6.790 1.00 69.19 115 GLY A O 1
ATOM 906 N N . GLU A 1 116 ? 3.149 -14.090 5.647 1.00 71.25 116 GLU A N 1
ATOM 907 C CA . GLU A 1 116 ? 2.425 -14.769 4.570 1.00 71.25 116 GLU A CA 1
ATOM 908 C C . GLU A 1 116 ? 3.350 -15.022 3.368 1.00 71.25 116 GLU A C 1
ATOM 910 O O . GLU A 1 116 ? 4.192 -14.185 3.007 1.00 71.25 116 GLU A O 1
ATOM 915 N N . GLU A 1 117 ? 3.215 -16.196 2.745 1.00 57.12 117 GLU A N 1
ATOM 916 C CA . GLU A 1 117 ? 3.857 -16.475 1.461 1.00 57.12 117 GLU A CA 1
ATOM 917 C C . GLU A 1 117 ? 3.155 -15.663 0.363 1.00 57.12 117 GLU A C 1
ATOM 919 O O . GLU A 1 117 ? 1.929 -15.622 0.296 1.00 57.12 117 GLU A O 1
ATOM 924 N N . GLY A 1 118 ? 3.945 -14.979 -0.473 1.00 59.38 118 GLY A N 1
ATOM 925 C CA . GLY A 1 118 ? 3.419 -14.286 -1.653 1.00 59.38 118 GLY A CA 1
ATOM 926 C C . GLY A 1 118 ? 2.827 -15.285 -2.637 1.00 59.38 118 GLY A C 1
ATOM 927 O O . GLY A 1 118 ? 3.257 -16.441 -2.675 1.00 59.38 118 GLY A O 1
ATOM 928 N N . ALA A 1 119 ? 1.862 -14.863 -3.447 1.00 55.84 119 ALA A N 1
ATOM 929 C CA . ALA A 1 119 ? 1.368 -15.725 -4.501 1.00 55.84 119 ALA A CA 1
ATOM 930 C C . ALA A 1 119 ? 2.508 -16.043 -5.487 1.00 55.84 119 ALA A C 1
ATOM 932 O O . ALA A 1 119 ? 3.184 -15.174 -6.042 1.00 55.84 119 ALA A O 1
ATOM 933 N N . HIS A 1 120 ? 2.748 -17.339 -5.691 1.00 47.59 120 HIS A N 1
ATOM 934 C CA . HIS A 1 120 ? 3.724 -17.826 -6.656 1.00 47.59 120 HIS A CA 1
ATOM 935 C C . HIS A 1 120 ? 3.205 -17.588 -8.077 1.00 47.59 120 HIS A C 1
ATOM 937 O O . HIS A 1 120 ? 2.512 -18.425 -8.656 1.00 47.59 120 HIS A O 1
ATOM 943 N N . PHE A 1 121 ? 3.550 -16.442 -8.658 1.00 51.47 121 PHE A N 1
ATOM 944 C CA . PHE A 1 121 ? 3.286 -16.170 -10.066 1.00 51.47 121 PHE A CA 1
ATOM 945 C C . PHE A 1 121 ? 4.397 -16.760 -10.931 1.00 51.47 121 PHE A C 1
ATOM 947 O O . PHE A 1 121 ? 5.545 -16.328 -10.876 1.00 51.47 121 PHE A O 1
ATOM 954 N N . THR A 1 122 ? 4.050 -17.755 -11.745 1.00 43.81 122 THR A N 1
ATOM 955 C CA . THR A 1 122 ? 4.896 -18.210 -12.852 1.00 43.81 122 THR A CA 1
ATOM 956 C C . THR A 1 122 ? 4.593 -17.361 -14.090 1.00 43.81 122 THR A C 1
ATOM 958 O O . THR A 1 122 ? 3.447 -16.962 -14.315 1.00 43.81 122 THR A O 1
ATOM 961 N N . GLU A 1 123 ? 5.614 -17.067 -14.903 1.00 44.28 123 GLU A N 1
ATOM 962 C CA . GLU A 1 123 ? 5.514 -16.241 -16.125 1.00 44.28 123 GLU A CA 1
ATOM 963 C C . GLU A 1 123 ? 4.422 -16.721 -17.109 1.00 44.28 123 GLU A C 1
ATOM 965 O O . GLU A 1 123 ? 3.944 -15.960 -17.948 1.00 44.28 123 GLU A O 1
ATOM 970 N N . SER A 1 124 ? 3.966 -17.968 -16.969 1.00 46.44 124 SER A N 1
ATOM 971 C CA . SER A 1 124 ? 2.948 -18.629 -17.788 1.00 46.44 124 SER A CA 1
ATOM 972 C C . SER A 1 124 ? 1.549 -17.996 -17.720 1.00 46.44 124 SER A C 1
ATOM 974 O O . SER A 1 124 ? 0.755 -18.200 -18.634 1.00 46.44 124 SER A O 1
ATOM 976 N N . ASN A 1 125 ? 1.235 -17.223 -16.674 1.00 47.34 125 ASN A N 1
ATOM 977 C CA . ASN A 1 125 ? -0.117 -16.691 -16.446 1.00 47.34 125 ASN A CA 1
ATOM 978 C C . ASN A 1 125 ? -0.416 -15.358 -17.159 1.00 47.34 125 ASN A C 1
ATOM 980 O O . ASN A 1 125 ? -1.548 -14.885 -17.104 1.00 47.34 125 ASN A O 1
ATOM 984 N N . PHE A 1 126 ? 0.566 -14.753 -17.835 1.00 44.09 126 PHE A N 1
ATOM 985 C CA . PHE A 1 126 ? 0.416 -13.443 -18.490 1.00 44.09 126 PHE A CA 1
ATOM 986 C C . PHE A 1 126 ? 0.509 -13.492 -20.020 1.00 44.09 126 PHE A C 1
ATOM 988 O O . PHE A 1 126 ? 0.483 -12.445 -20.660 1.00 44.09 126 PHE A O 1
ATOM 995 N N . ALA A 1 127 ? 0.558 -14.681 -20.628 1.00 36.78 127 ALA A N 1
ATOM 996 C CA . ALA A 1 127 ? 0.596 -14.845 -22.087 1.00 36.78 127 ALA A CA 1
ATOM 997 C C . ALA A 1 127 ? -0.745 -14.542 -22.797 1.00 36.78 127 ALA A C 1
ATOM 999 O O . ALA A 1 127 ? -0.943 -14.946 -23.940 1.00 36.78 127 ALA A O 1
ATOM 1000 N N . VAL A 1 128 ? -1.674 -13.848 -22.137 1.00 39.47 128 VAL A N 1
ATOM 1001 C CA . VAL A 1 128 ? -2.947 -13.425 -22.724 1.00 39.47 128 VAL A CA 1
ATOM 1002 C C . VAL A 1 128 ? -3.144 -11.941 -22.456 1.00 39.47 128 VAL A C 1
ATOM 1004 O O . VAL A 1 128 ? -3.870 -11.590 -21.534 1.00 39.47 128 VAL A O 1
ATOM 1007 N N . LEU A 1 129 ? -2.475 -11.099 -23.246 1.00 33.53 129 LEU A N 1
ATOM 1008 C CA . LEU A 1 129 ? -2.949 -9.794 -23.724 1.00 33.53 129 LEU A CA 1
ATOM 1009 C C . LEU A 1 129 ? -2.210 -9.441 -25.020 1.00 33.53 129 LEU A C 1
ATOM 1011 O O . LEU A 1 129 ? -0.959 -9.453 -25.000 1.00 33.53 129 LEU A O 1
#

Mean predicted aligned error: 7.42 Å

Nearest PDB structures (foldseek):
  1ro5-assembly1_A  TM=6.654E-01  e=8.578E-03  Pseudomonas aeruginosa
  6o07-assembly1_B  TM=5.328E-01  e=1.921E-03  Saccharomyces cerevisiae
  4xnh-assembly1_B  TM=5.252E-01  e=1.703E-02  Saccharomyces cerevisiae
  2hv2-assembly1_D  TM=5.135E-01  e=1.424E+00  Enterococcus faecalis
  2hv2-assembly1_F  TM=4.695E-01 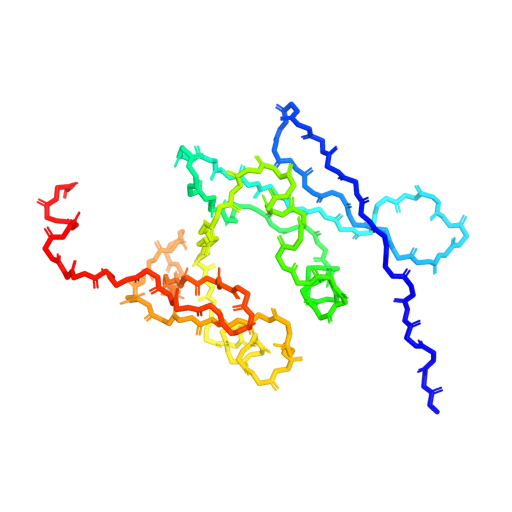 e=1.043E+00  Enterococcus faecalis

Foldseek 3Di:
DDPLFDKDWDADLVQRKIFIDTDDPDPHGQKMWGWDDDQLETERPDIGHDCVLSCCQPPNCVSSVVSNHQKYKYWAAPVVQVCCCPPRQQKHKAFDAWDADPNRITTIIIIHTPPDDHPDDDPVPPPPD

Radius of gyration: 15.01 Å; Cα contacts (8 Å, |Δi|>4): 247; chains: 1; bounding box: 32×38×44 Å

Organism: NCBI:txid1842727

pLDDT: mean 82.04, std 16.14, range [33.53, 94.81]

Sequence (129 aa):
MAKMSDITYRIVHRRDTVLVFERGPDKRPTSSLQVARMGDNGMIDSLMGAGFYKLMETVGLKPFHEMGVSHVYAAMTDIHLDMLRERMPLVKATWLRPTVVDGIPMNWVEITASGEEGAHFTESNFAVL

Secondary structure (DSSP, 8-state):
------EEEEEEGGGTEEEEEESSS--S-SEEEEEEEETTEEEEEEEESTHHHHHHHHHTTHHHHHTT--EEEEEE-HHHHHHHHHH-TTEEEEEEEEEEETTEEEEEEEEEETTSPPP---GGGG---